Protein AF-W7SZK9-F1 (afdb_monomer_lite)

Foldseek 3Di:
DDDDDDDDDPPPDPPPPPDPPPPDPFADLQFWLQQRDVQLFKKWFALADPAQDTDIHASVQQHHRNHDDDPQWTQDNPGRDTDGDHDQPGHDHDVDNGGTGDIAGHHSVRHHDDDDDDDPPPPDDDDD

pLDDT: mean 83.68, std 18.76, range [35.72, 98.81]

Secondary structure (DSSP, 8-state):
----------------------PPPPP-TTS-HHHHS--TTEEEEEEEEETBEEEEE-HHHHBSTT----SSEEE-TTT--EEE---TT---BTT------EEEEB-TTSPBP-----------PPP-

Sequence (128 aa):
MNKTITAGLCALGLLLAAGPATAAPALNPAAAPGGNFDLSHWQLQLPIGSPGNPTEIAPAKLTGANGFQDAYFYTDKTDGSMTFWSPENGGHFNGSNYARSELRETNTDNSPKYCQLSARTSSTPPSP

Structure (mmCIF, N/CA/C/O backbone):
data_AF-W7SZK9-F1
#
_entry.id   AF-W7SZK9-F1
#
loop_
_atom_site.group_PDB
_atom_site.id
_atom_site.type_symbol
_atom_site.label_atom_id
_atom_site.label_alt_id
_atom_site.label_comp_id
_atom_site.label_asym_id
_atom_site.label_entity_id
_atom_site.label_seq_id
_atom_site.pdbx_PDB_ins_code
_atom_site.Cartn_x
_atom_site.Cartn_y
_atom_site.Cartn_z
_atom_site.occupancy
_atom_site.B_iso_or_equiv
_atom_site.auth_seq_id
_atom_site.auth_comp_id
_atom_site.auth_asym_id
_atom_site.auth_atom_id
_atom_site.pdbx_PDB_model_num
ATOM 1 N N . MET A 1 1 ? -50.840 23.885 59.428 1.00 44.91 1 MET A N 1
ATOM 2 C CA . MET A 1 1 ? -50.864 25.204 58.757 1.00 44.91 1 MET A CA 1
ATOM 3 C C . MET A 1 1 ? -49.464 25.775 58.860 1.00 44.91 1 MET A C 1
ATOM 5 O O . MET A 1 1 ? -49.089 26.274 59.910 1.00 44.91 1 MET A O 1
ATOM 9 N N . ASN A 1 2 ? -48.666 25.612 57.810 1.00 35.72 2 ASN A N 1
ATOM 10 C CA . ASN A 1 2 ? -47.246 25.935 57.812 1.00 35.72 2 ASN A CA 1
ATOM 11 C C . ASN A 1 2 ? -46.959 26.473 56.411 1.00 35.72 2 ASN A C 1
ATOM 13 O O . ASN A 1 2 ? -46.936 25.719 55.443 1.00 35.72 2 ASN A O 1
ATOM 17 N N . LYS A 1 3 ? -46.869 27.800 56.308 1.00 44.00 3 LYS A N 1
ATOM 18 C CA . LYS A 1 3 ? -46.486 28.511 55.089 1.00 44.00 3 LYS A CA 1
ATOM 19 C C . LYS A 1 3 ? -44.962 28.498 54.990 1.00 44.00 3 LYS A C 1
ATOM 21 O O . LYS A 1 3 ? -44.300 28.862 55.958 1.00 44.00 3 LYS A O 1
ATOM 26 N N . THR A 1 4 ? -44.429 28.169 53.820 1.00 39.59 4 THR A N 1
ATOM 27 C CA . THR A 1 4 ? -43.019 28.390 53.481 1.00 39.59 4 THR A CA 1
ATOM 28 C C . THR A 1 4 ? -42.966 29.154 52.160 1.00 39.59 4 THR A C 1
ATOM 30 O O . THR A 1 4 ? -43.685 28.818 51.221 1.00 39.59 4 THR A O 1
ATOM 33 N N . ILE A 1 5 ? -42.176 30.230 52.132 1.00 51.16 5 ILE A N 1
ATOM 34 C CA . ILE A 1 5 ? -42.011 31.183 51.024 1.00 51.16 5 ILE A CA 1
ATOM 35 C C . ILE A 1 5 ? -40.542 31.122 50.553 1.00 51.16 5 ILE A C 1
ATOM 37 O O . ILE A 1 5 ? -39.656 30.969 51.393 1.00 51.16 5 ILE A O 1
ATOM 41 N N . THR A 1 6 ? -40.328 31.368 49.249 1.00 40.41 6 THR A N 1
ATOM 42 C CA . THR A 1 6 ? -39.077 31.833 48.585 1.00 40.41 6 THR A CA 1
ATOM 43 C C . THR A 1 6 ? -38.020 30.730 48.348 1.00 40.41 6 THR A C 1
ATOM 45 O O . THR A 1 6 ? -37.874 29.839 49.166 1.00 40.41 6 THR A O 1
ATOM 48 N N . ALA A 1 7 ? -37.249 30.657 47.254 1.00 44.97 7 ALA A N 1
ATOM 49 C CA . ALA A 1 7 ? -36.808 31.649 46.274 1.00 44.97 7 ALA A CA 1
ATOM 50 C C . ALA A 1 7 ? -36.634 31.021 44.876 1.00 44.97 7 ALA A C 1
ATOM 52 O O . ALA A 1 7 ? -36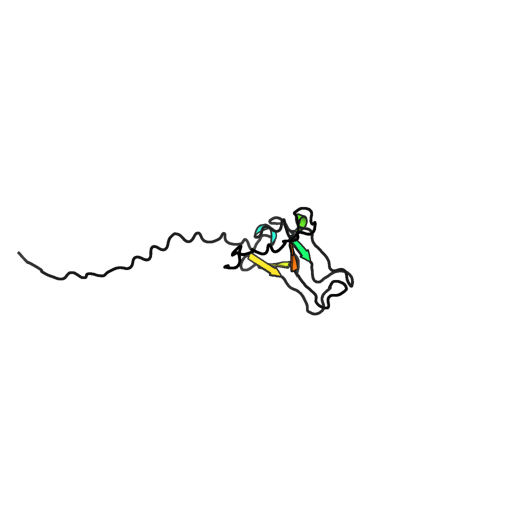.204 29.875 44.749 1.00 44.97 7 ALA A O 1
ATOM 53 N N . GLY A 1 8 ? -36.938 31.791 43.829 1.00 49.44 8 GLY A N 1
ATOM 54 C CA . GLY A 1 8 ? -36.684 31.402 42.445 1.00 49.44 8 GLY A CA 1
ATOM 55 C C . GLY A 1 8 ? -35.194 31.473 42.116 1.00 49.44 8 GLY A C 1
ATOM 56 O O . GLY A 1 8 ? -34.594 32.544 42.181 1.00 49.44 8 GLY A O 1
ATOM 57 N N . LEU A 1 9 ? -34.614 30.335 41.735 1.00 45.88 9 LEU A N 1
ATOM 58 C CA . LEU A 1 9 ? -33.309 30.261 41.090 1.00 45.88 9 LEU A CA 1
ATOM 59 C C . LEU A 1 9 ? -33.544 30.259 39.573 1.00 45.88 9 LEU A C 1
ATOM 61 O O . LEU A 1 9 ? -33.936 29.245 38.999 1.00 45.88 9 LEU A O 1
ATOM 65 N N . CYS A 1 10 ? -33.333 31.400 38.916 1.00 39.25 10 CYS A N 1
ATOM 66 C CA . CYS A 1 10 ? -33.280 31.464 37.456 1.00 39.25 10 CYS A CA 1
ATOM 67 C C . CYS A 1 10 ? -31.887 30.990 37.013 1.00 39.25 10 CYS A C 1
ATOM 69 O O . CYS A 1 10 ? -31.001 31.790 36.723 1.00 39.25 10 CYS A O 1
ATOM 71 N N . ALA A 1 11 ? -31.660 29.677 37.041 1.00 53.66 11 ALA A N 1
ATOM 72 C CA . ALA A 1 11 ? -30.501 29.086 36.390 1.00 53.66 11 ALA A CA 1
ATOM 73 C C . ALA A 1 11 ? -30.813 29.002 34.891 1.00 53.66 11 ALA A C 1
ATOM 75 O O . ALA A 1 11 ? -31.566 28.135 34.449 1.00 53.66 11 ALA A O 1
ATOM 76 N N . LEU A 1 12 ? -30.262 29.937 34.115 1.00 50.62 12 LEU A N 1
ATOM 77 C CA . LEU A 1 12 ? -30.255 29.871 32.658 1.00 50.62 12 LEU A CA 1
ATOM 78 C C . LEU A 1 12 ? -29.325 28.715 32.253 1.00 50.62 12 LEU A C 1
ATOM 80 O O . LEU A 1 12 ? -28.127 28.892 32.045 1.00 50.62 12 LEU A O 1
ATOM 84 N N . GLY A 1 13 ? -29.866 27.498 32.242 1.00 50.59 13 GLY A N 1
ATOM 85 C CA . GLY A 1 13 ? -29.170 26.323 31.744 1.00 50.59 13 GLY A CA 1
ATOM 86 C C . GLY A 1 13 ? -28.949 26.476 30.246 1.00 50.59 13 GLY A C 1
ATOM 87 O O . GLY A 1 13 ? -29.895 26.380 29.466 1.00 50.59 13 GLY A O 1
ATOM 88 N N . LEU A 1 14 ? -27.704 26.714 29.834 1.00 51.88 14 LEU A N 1
ATOM 89 C CA . LEU A 1 14 ? -27.312 26.534 28.444 1.00 51.88 14 LEU A CA 1
ATOM 90 C C . LEU A 1 14 ? -27.305 25.024 28.173 1.00 51.88 14 LEU A C 1
ATOM 92 O O . LEU A 1 14 ? -26.337 24.325 28.467 1.00 51.88 14 LEU A O 1
ATOM 96 N N . LEU A 1 15 ? -28.427 24.512 27.670 1.00 47.06 15 LEU A N 1
ATOM 97 C CA . LEU A 1 15 ? -28.531 23.147 27.179 1.00 47.06 15 LEU A CA 1
ATOM 98 C C . LEU A 1 15 ? -27.728 23.064 25.873 1.00 47.06 15 LEU A C 1
ATOM 100 O O . LEU A 1 15 ? -28.234 23.392 24.800 1.00 47.06 15 LEU A O 1
ATOM 104 N N . LEU A 1 16 ? -26.460 22.653 25.956 1.00 58.22 16 LEU A N 1
ATOM 105 C CA . LEU A 1 16 ? -25.737 22.158 24.788 1.00 58.22 16 LEU A CA 1
ATOM 106 C C . LEU A 1 16 ? -26.440 20.871 24.344 1.00 58.22 16 LEU A C 1
ATOM 108 O O . LEU A 1 16 ? -26.219 19.800 24.906 1.00 58.22 16 LEU A O 1
ATOM 112 N N . ALA A 1 17 ? -27.314 20.978 23.347 1.00 58.25 17 ALA A N 1
ATOM 113 C CA . ALA A 1 17 ? -27.793 19.821 22.614 1.00 58.25 17 ALA A CA 1
ATOM 114 C C . ALA A 1 17 ? -26.610 19.253 21.815 1.00 58.25 17 ALA A C 1
ATOM 116 O O . ALA A 1 17 ? -26.375 19.632 20.669 1.00 58.25 17 ALA A O 1
ATOM 117 N N . ALA A 1 18 ? -25.829 18.371 22.440 1.00 65.69 18 ALA A N 1
ATOM 118 C CA . ALA A 1 18 ? -24.959 17.466 21.713 1.00 65.69 18 ALA A CA 1
ATOM 119 C C . ALA A 1 18 ? -25.876 16.566 20.876 1.00 65.69 18 ALA A C 1
ATOM 121 O O . ALA A 1 18 ? -26.479 15.623 21.389 1.00 65.69 18 ALA A O 1
ATOM 122 N N . GLY A 1 19 ? -26.057 16.910 19.598 1.00 68.50 19 GLY A N 1
ATOM 123 C CA . GLY A 1 19 ? -26.655 15.991 18.636 1.00 68.50 19 GLY A CA 1
ATOM 124 C C . GLY A 1 19 ? -25.881 14.668 18.665 1.00 68.50 19 GLY A C 1
ATOM 125 O O . GLY A 1 19 ? -24.692 14.682 18.997 1.00 68.50 19 GLY A O 1
ATOM 126 N N . PRO A 1 20 ? -26.517 13.523 18.368 1.00 63.75 20 PRO A N 1
ATOM 127 C CA . PRO A 1 20 ? -25.823 12.246 18.388 1.00 63.75 20 PRO A CA 1
ATOM 128 C C . PRO A 1 20 ? -24.642 12.321 17.418 1.00 63.75 20 PRO A C 1
ATOM 130 O O . PRO A 1 20 ? -24.823 12.362 16.203 1.00 63.75 20 PRO A O 1
ATOM 133 N N . ALA A 1 21 ? -23.426 12.368 17.962 1.00 65.00 21 ALA A N 1
ATOM 134 C CA . ALA A 1 21 ? -22.230 12.111 17.191 1.00 65.00 21 ALA A CA 1
ATOM 135 C C . ALA A 1 21 ? -22.312 10.636 16.807 1.00 65.00 21 ALA A C 1
ATOM 137 O O . ALA A 1 21 ? -22.113 9.755 17.644 1.00 65.00 21 ALA A O 1
ATOM 138 N N . THR A 1 22 ? -22.691 10.354 15.563 1.00 61.09 22 THR A N 1
ATOM 139 C CA . THR A 1 22 ? -22.525 9.020 14.996 1.00 61.09 22 THR A CA 1
ATOM 140 C C . THR A 1 22 ? -21.039 8.710 15.070 1.00 61.09 22 THR A C 1
ATOM 142 O O . THR A 1 22 ? -20.251 9.297 14.325 1.00 61.09 22 THR A O 1
ATOM 145 N N . ALA A 1 23 ? -20.650 7.860 16.020 1.00 66.38 23 ALA A N 1
ATOM 146 C CA . ALA A 1 23 ? -19.292 7.358 16.092 1.00 66.38 23 ALA A CA 1
ATOM 147 C C . ALA A 1 23 ? -18.956 6.756 14.724 1.00 66.38 23 ALA A C 1
ATOM 149 O O . ALA A 1 23 ? -19.762 6.006 14.164 1.00 66.38 23 ALA A O 1
ATOM 150 N N . ALA A 1 24 ? -17.804 7.131 14.167 1.00 67.50 24 ALA A N 1
ATOM 151 C CA . ALA A 1 24 ? -17.306 6.482 12.965 1.00 67.50 24 ALA A CA 1
ATOM 152 C C . ALA A 1 24 ? -17.275 4.960 13.203 1.00 67.50 24 ALA A C 1
ATOM 154 O O . ALA A 1 24 ? -17.043 4.537 14.344 1.00 67.50 24 ALA A O 1
ATOM 155 N N . PRO A 1 25 ? -17.524 4.136 12.169 1.00 71.75 25 PRO A N 1
ATOM 156 C CA . PRO A 1 25 ? -17.369 2.696 12.292 1.00 71.75 25 PRO A CA 1
ATOM 157 C C . PRO A 1 25 ? -16.000 2.387 12.898 1.00 71.75 25 PRO A C 1
ATOM 159 O O . PRO A 1 25 ? -14.986 2.913 12.439 1.00 71.75 25 PRO A O 1
ATOM 162 N N . ALA A 1 26 ? -15.980 1.573 13.952 1.00 87.94 26 ALA A N 1
ATOM 163 C CA . ALA A 1 26 ? -14.724 1.104 14.514 1.00 87.94 26 ALA A CA 1
ATOM 164 C C . ALA A 1 26 ? -13.984 0.288 13.444 1.00 87.94 26 ALA A C 1
ATOM 166 O O . ALA A 1 26 ? -14.597 -0.542 12.766 1.00 87.94 26 ALA A O 1
ATOM 167 N N . LEU A 1 27 ? -12.682 0.531 13.288 1.00 96.38 27 LEU A N 1
ATOM 168 C CA . LEU A 1 27 ? -11.845 -0.267 12.396 1.00 96.38 27 LEU A CA 1
ATOM 169 C C . LEU A 1 27 ? -11.788 -1.713 12.910 1.00 96.38 27 LEU A C 1
ATOM 171 O O . LEU A 1 27 ? -11.916 -1.965 14.108 1.00 96.38 27 LEU A O 1
ATOM 175 N N . ASN A 1 28 ? -11.598 -2.669 12.004 1.00 97.31 28 ASN A N 1
ATOM 176 C CA . ASN A 1 28 ? -11.442 -4.083 12.320 1.00 97.31 28 ASN A CA 1
ATOM 177 C C . ASN A 1 28 ? -9.948 -4.465 12.316 1.00 97.31 28 ASN A C 1
ATOM 179 O O . ASN A 1 28 ? -9.379 -4.633 11.232 1.00 97.31 28 ASN A O 1
ATOM 183 N N . PRO A 1 29 ? -9.307 -4.693 13.480 1.00 97.56 29 PRO A N 1
ATOM 184 C CA . PRO A 1 29 ? -7.893 -5.074 13.543 1.00 97.56 29 PRO A CA 1
ATOM 185 C C . PRO A 1 29 ? -7.595 -6.457 12.941 1.00 97.56 29 PRO A C 1
ATOM 187 O O . PRO A 1 29 ? -6.442 -6.792 12.657 1.00 97.56 29 PRO A O 1
ATOM 190 N N . ALA A 1 30 ? -8.618 -7.294 12.743 1.00 97.69 30 ALA A N 1
ATOM 191 C CA . ALA A 1 30 ? -8.467 -8.609 12.129 1.00 97.69 30 ALA A CA 1
ATOM 192 C C . ALA A 1 30 ? -8.496 -8.569 10.592 1.00 97.69 30 ALA A C 1
ATOM 194 O O . ALA A 1 30 ? -8.002 -9.507 9.970 1.00 97.69 30 ALA A O 1
ATOM 195 N N . ALA A 1 31 ? -9.037 -7.510 9.982 1.00 98.19 31 ALA A N 1
ATOM 196 C CA . ALA A 1 31 ? -9.037 -7.344 8.532 1.00 98.19 31 ALA A CA 1
ATOM 197 C C . ALA A 1 31 ? -7.690 -6.805 8.029 1.00 98.19 31 ALA A C 1
ATOM 199 O O . ALA A 1 31 ? -6.965 -6.137 8.766 1.00 98.19 31 ALA A O 1
ATOM 200 N N . ALA A 1 32 ? -7.378 -7.076 6.762 1.00 98.62 32 ALA A N 1
ATOM 201 C CA . ALA A 1 32 ? -6.357 -6.342 6.025 1.00 98.62 32 ALA A CA 1
ATOM 202 C C . ALA A 1 32 ? -6.787 -4.879 5.796 1.00 98.62 32 ALA A C 1
ATOM 204 O O . ALA A 1 32 ? -7.985 -4.576 5.897 1.00 98.62 32 ALA A O 1
ATOM 205 N N . PRO A 1 33 ? -5.867 -3.973 5.407 1.00 98.62 33 PRO A N 1
ATOM 206 C CA . PRO A 1 33 ? -6.193 -2.560 5.222 1.00 98.62 33 PRO A CA 1
ATOM 207 C C . PRO A 1 33 ? -7.390 -2.309 4.297 1.00 98.62 33 PRO A C 1
ATOM 209 O O . PRO A 1 33 ? -8.261 -1.510 4.631 1.00 98.62 33 PRO A O 1
ATOM 212 N N . GLY A 1 34 ? -7.515 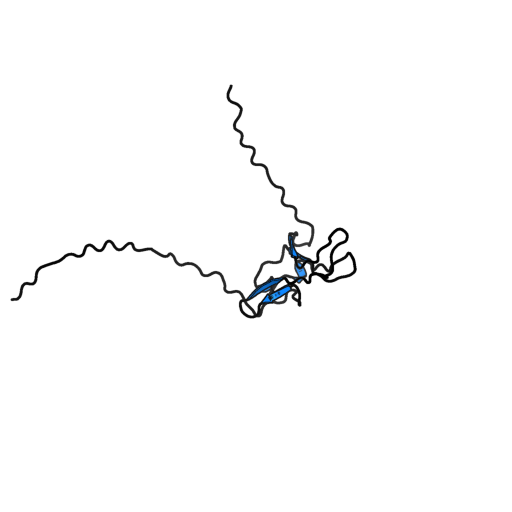-3.057 3.196 1.00 98.38 34 GLY A N 1
ATOM 213 C CA . GLY A 1 34 ? -8.648 -2.927 2.272 1.00 98.38 34 GLY A CA 1
ATOM 214 C C . GLY A 1 34 ? -9.998 -3.428 2.786 1.00 98.38 34 GLY A C 1
ATOM 215 O O . GLY A 1 34 ? -11.000 -3.291 2.088 1.00 98.38 34 GLY A O 1
ATOM 216 N N . GLY A 1 35 ? -10.049 -4.042 3.971 1.00 98.00 35 GLY A N 1
ATOM 217 C CA . GLY A 1 35 ? -11.299 -4.342 4.671 1.00 98.00 35 GLY A CA 1
ATOM 218 C C . GLY A 1 35 ? -11.793 -3.188 5.539 1.00 98.00 35 GLY A C 1
ATOM 219 O O . GLY A 1 35 ? -12.968 -3.163 5.890 1.00 98.00 35 GLY A O 1
ATOM 220 N N . ASN A 1 36 ? -10.901 -2.250 5.867 1.00 97.88 36 ASN A N 1
ATOM 221 C CA . ASN A 1 36 ? -11.180 -1.066 6.678 1.00 97.88 36 ASN A CA 1
ATOM 222 C C . ASN A 1 36 ? -11.288 0.209 5.827 1.00 97.88 36 ASN A C 1
ATOM 224 O O . ASN A 1 36 ? -12.031 1.122 6.179 1.00 97.88 36 ASN A O 1
ATOM 228 N N . PHE A 1 37 ? -10.568 0.264 4.704 1.00 98.06 37 PHE A N 1
ATOM 229 C CA . PHE A 1 37 ? -10.491 1.413 3.804 1.00 98.06 37 PHE A CA 1
ATOM 230 C C . PHE A 1 37 ? -10.826 0.996 2.370 1.00 98.06 37 PHE A C 1
ATOM 232 O O . PHE A 1 37 ? -10.438 -0.085 1.926 1.00 98.06 37 PHE A O 1
ATOM 239 N N . ASP A 1 38 ? -11.514 1.861 1.621 1.00 97.69 38 ASP A N 1
ATOM 240 C CA . ASP A 1 38 ? -11.718 1.640 0.188 1.00 97.69 38 ASP A CA 1
ATOM 241 C C . ASP A 1 38 ? -10.417 1.917 -0.576 1.00 97.69 38 ASP A C 1
ATOM 243 O O . ASP A 1 38 ? -10.026 3.065 -0.806 1.00 97.69 38 ASP A O 1
ATOM 247 N N . LEU A 1 39 ? -9.739 0.833 -0.953 1.00 98.50 39 LEU A N 1
ATOM 248 C CA . LEU A 1 39 ? -8.480 0.865 -1.693 1.00 98.50 39 LEU A CA 1
ATOM 249 C C . LEU A 1 39 ? -8.653 0.587 -3.196 1.00 98.50 39 LEU A C 1
ATOM 251 O O . LEU A 1 39 ? -7.665 0.404 -3.904 1.00 98.50 39 LEU A O 1
ATOM 255 N N . SER A 1 40 ? -9.889 0.584 -3.708 1.00 98.19 40 SER A N 1
ATOM 256 C CA . SER A 1 40 ? -10.187 0.245 -5.110 1.00 98.19 40 SER A CA 1
ATOM 257 C C . SER A 1 40 ? -9.627 1.238 -6.138 1.00 98.19 40 SER A C 1
ATOM 259 O O . SER A 1 40 ? -9.516 0.906 -7.316 1.00 98.19 40 SER A O 1
ATOM 261 N N . HIS A 1 41 ? -9.219 2.427 -5.692 1.00 98.06 41 HIS A N 1
ATOM 262 C CA . HIS A 1 41 ? -8.634 3.498 -6.502 1.00 98.06 41 HIS A CA 1
ATOM 263 C C . HIS A 1 41 ? -7.164 3.770 -6.174 1.00 98.06 41 HIS A C 1
ATOM 265 O O . HIS A 1 41 ? -6.644 4.849 -6.458 1.00 98.06 41 HIS A O 1
ATOM 271 N N . TRP A 1 42 ? -6.471 2.817 -5.557 1.00 98.62 42 TRP A N 1
ATOM 272 C CA . TRP A 1 42 ? -5.109 3.028 -5.090 1.00 98.62 42 TRP A CA 1
ATOM 273 C C . TRP A 1 42 ? -4.189 1.908 -5.550 1.00 98.62 42 TRP A C 1
ATOM 275 O O . TRP A 1 42 ? -4.520 0.733 -5.457 1.00 98.62 42 TRP A O 1
ATOM 285 N N . GLN A 1 43 ? -3.013 2.280 -6.033 1.00 98.50 43 GLN A N 1
ATOM 286 C CA . GLN A 1 43 ? -1.883 1.377 -6.195 1.00 98.50 43 GLN A CA 1
ATOM 287 C C . GLN A 1 43 ? -0.944 1.587 -5.010 1.00 98.50 43 GLN A C 1
ATOM 289 O O . GLN A 1 43 ? -0.695 2.727 -4.631 1.00 98.50 43 GLN A O 1
ATOM 294 N N . LEU A 1 44 ? -0.405 0.513 -4.446 1.00 98.69 44 LEU A N 1
ATOM 295 C CA . LEU A 1 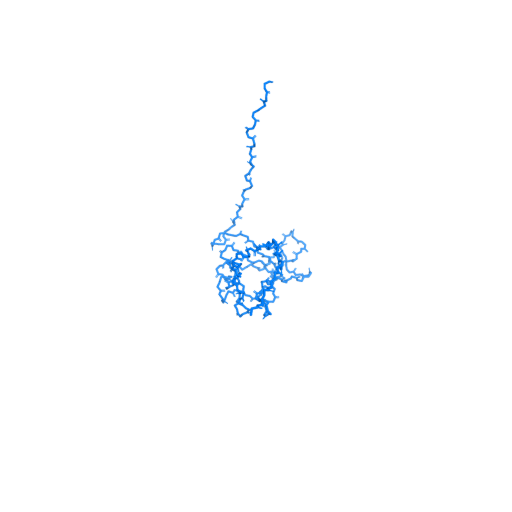44 ? 0.593 0.586 -3.382 1.00 98.69 44 LEU A CA 1
ATOM 296 C C . LEU A 1 44 ? 1.985 0.345 -3.962 1.00 98.69 44 LEU A C 1
ATOM 298 O O . LEU A 1 44 ? 2.216 -0.699 -4.563 1.00 98.69 44 LEU A O 1
ATOM 302 N N . GLN A 1 45 ? 2.916 1.265 -3.733 1.00 98.06 45 GLN A N 1
ATOM 303 C CA . GLN A 1 45 ? 4.342 1.024 -3.932 1.00 98.06 45 GLN A CA 1
ATOM 304 C C . GLN A 1 45 ? 4.968 0.589 -2.603 1.00 98.06 45 GLN A C 1
ATOM 306 O O . GLN A 1 45 ? 4.733 1.228 -1.578 1.00 98.06 45 GLN A O 1
ATOM 311 N N . LEU A 1 46 ? 5.789 -0.462 -2.625 1.00 98.12 46 LEU A N 1
ATOM 312 C CA . LEU A 1 46 ? 6.529 -0.963 -1.465 1.00 98.12 46 LEU A CA 1
ATOM 313 C C . LEU A 1 46 ? 8.015 -0.562 -1.518 1.00 98.12 46 LEU A C 1
ATOM 315 O O . LEU A 1 46 ? 8.568 -0.379 -2.605 1.00 98.12 46 LEU A O 1
ATOM 319 N N . PRO A 1 47 ? 8.718 -0.518 -0.371 1.00 96.69 47 PRO A N 1
ATOM 320 C CA . PRO A 1 47 ? 10.137 -0.165 -0.299 1.00 96.69 47 PRO A CA 1
ATOM 321 C C . PRO A 1 47 ? 11.050 -1.378 -0.559 1.00 96.69 47 PRO A C 1
ATOM 323 O O . PRO A 1 47 ? 12.139 -1.498 0.002 1.00 96.69 47 PRO A O 1
ATOM 326 N N . ILE A 1 48 ? 10.589 -2.312 -1.386 1.00 95.44 48 ILE A N 1
ATOM 327 C CA . ILE A 1 48 ? 11.281 -3.535 -1.803 1.00 95.44 48 ILE A CA 1
ATOM 328 C C . ILE A 1 48 ? 11.131 -3.683 -3.314 1.00 95.44 48 ILE A C 1
ATOM 330 O O . ILE A 1 48 ? 10.301 -3.009 -3.909 1.00 95.44 48 ILE A O 1
ATOM 334 N N . GLY A 1 49 ? 11.900 -4.568 -3.937 1.00 91.88 49 GLY A N 1
ATOM 335 C CA . GLY A 1 49 ? 11.871 -4.789 -5.383 1.00 91.88 49 GLY A CA 1
ATOM 336 C C . GLY A 1 49 ? 13.279 -4.927 -5.943 1.00 91.88 49 GLY A C 1
ATOM 337 O O . GLY A 1 49 ? 14.245 -5.065 -5.188 1.00 91.88 49 GLY A O 1
ATOM 338 N N . SER A 1 50 ? 13.405 -4.903 -7.266 1.00 89.19 50 SER A N 1
ATOM 339 C CA . SER A 1 50 ? 14.718 -4.871 -7.910 1.00 89.19 50 SER A CA 1
ATOM 340 C C . SER A 1 50 ? 15.257 -3.432 -7.963 1.00 89.19 50 SER A C 1
ATOM 342 O O . SER A 1 50 ? 14.486 -2.475 -7.849 1.00 89.19 50 SER A O 1
ATOM 344 N N . PRO A 1 51 ? 16.582 -3.235 -8.110 1.00 84.38 51 PRO A N 1
ATOM 345 C CA . PRO A 1 51 ? 17.164 -1.898 -8.189 1.00 84.38 51 PRO A CA 1
ATOM 346 C C . PRO A 1 51 ? 16.471 -1.030 -9.247 1.00 84.38 51 PRO A C 1
ATOM 348 O O . PRO A 1 51 ? 16.324 -1.438 -10.402 1.00 84.38 51 PRO A O 1
ATOM 351 N N . GLY A 1 52 ? 16.010 0.152 -8.835 1.00 87.38 52 GLY A N 1
ATOM 352 C CA . GLY A 1 52 ? 15.308 1.096 -9.701 1.00 87.38 52 GLY A CA 1
ATOM 353 C C . GLY A 1 52 ? 13.844 0.766 -10.006 1.00 87.38 52 GLY A C 1
ATOM 354 O O . GLY A 1 52 ? 13.198 1.558 -10.691 1.00 87.38 52 GLY A O 1
ATOM 355 N N . ASN A 1 53 ? 13.331 -0.374 -9.530 1.00 90.75 53 ASN A N 1
ATOM 356 C CA . ASN A 1 53 ? 12.000 -0.897 -9.838 1.00 90.75 53 ASN A CA 1
ATOM 357 C C . ASN A 1 53 ? 11.365 -1.488 -8.562 1.00 90.75 53 ASN A C 1
ATOM 359 O O . ASN A 1 53 ? 11.396 -2.707 -8.347 1.00 90.75 53 ASN A O 1
ATOM 363 N N . PRO A 1 54 ? 10.839 -0.632 -7.672 1.00 93.56 54 PRO A N 1
ATOM 364 C CA . PRO A 1 54 ? 10.143 -1.087 -6.481 1.00 93.56 54 PRO A CA 1
ATOM 365 C C . PRO A 1 54 ? 8.879 -1.877 -6.851 1.00 93.56 54 PRO A C 1
ATOM 367 O O . PRO A 1 54 ? 8.285 -1.687 -7.910 1.00 93.56 54 PRO A O 1
ATOM 370 N N . THR A 1 55 ? 8.474 -2.783 -5.968 1.00 97.25 55 THR A N 1
ATOM 371 C CA . THR A 1 55 ? 7.274 -3.603 -6.122 1.00 97.25 55 THR A CA 1
ATOM 372 C C . THR A 1 55 ? 6.029 -2.729 -6.027 1.00 97.25 55 THR A C 1
ATOM 374 O O . THR A 1 55 ? 5.863 -1.981 -5.063 1.00 97.25 55 THR A O 1
ATOM 377 N N . GLU A 1 56 ? 5.120 -2.890 -6.986 1.00 97.69 56 GLU A N 1
ATOM 378 C CA . GLU A 1 56 ? 3.812 -2.238 -6.999 1.00 97.69 56 GLU A CA 1
ATOM 379 C C . GLU A 1 56 ? 2.685 -3.272 -6.883 1.00 97.69 56 GLU A C 1
ATOM 381 O O . GLU A 1 56 ? 2.704 -4.322 -7.530 1.00 97.69 56 GLU A O 1
ATOM 386 N N . ILE A 1 57 ? 1.676 -2.964 -6.070 1.00 98.62 57 ILE A N 1
ATOM 387 C CA . ILE A 1 57 ? 0.491 -3.787 -5.838 1.00 98.62 57 ILE A CA 1
ATOM 388 C C . ILE A 1 57 ? -0.729 -3.056 -6.401 1.00 98.62 57 ILE A C 1
ATOM 390 O O . ILE A 1 57 ? -1.042 -1.937 -5.995 1.00 98.62 57 ILE A O 1
ATOM 394 N N . ALA A 1 58 ? -1.422 -3.698 -7.342 1.00 98.38 58 ALA A N 1
ATOM 395 C CA . ALA A 1 58 ? -2.595 -3.136 -8.010 1.00 98.38 58 ALA A CA 1
ATOM 396 C C . ALA A 1 58 ? -3.836 -3.070 -7.084 1.00 98.38 58 ALA A C 1
ATOM 398 O O . ALA A 1 58 ? -3.981 -3.937 -6.212 1.00 98.38 58 ALA A O 1
ATOM 399 N N . PRO A 1 59 ? -4.794 -2.148 -7.330 1.00 98.50 59 PRO A N 1
ATOM 400 C CA . PRO A 1 59 ? -5.998 -1.966 -6.508 1.00 98.50 59 PRO A CA 1
ATOM 401 C C . PRO A 1 59 ? -6.794 -3.251 -6.244 1.00 98.50 59 PRO A C 1
ATOM 403 O O . PRO A 1 59 ? -7.237 -3.519 -5.123 1.00 98.50 59 PRO A O 1
ATOM 406 N N . ALA A 1 60 ? -6.912 -4.110 -7.262 1.00 98.19 60 ALA A N 1
ATOM 407 C CA . ALA A 1 60 ? -7.622 -5.386 -7.168 1.00 98.19 60 ALA A CA 1
ATOM 408 C C . ALA A 1 60 ? -7.027 -6.342 -6.117 1.00 98.19 60 ALA A C 1
ATOM 410 O O . ALA A 1 60 ? -7.725 -7.214 -5.609 1.00 98.19 60 ALA A O 1
ATOM 411 N N . LYS A 1 61 ? -5.738 -6.193 -5.787 1.00 98.69 61 LYS A N 1
ATOM 412 C CA . LYS A 1 61 ? -5.059 -6.990 -4.758 1.00 98.69 61 LYS A CA 1
ATOM 413 C C . LYS A 1 61 ? -5.138 -6.344 -3.377 1.00 98.69 61 LYS A C 1
ATOM 415 O O . LYS A 1 61 ? -4.939 -7.051 -2.398 1.00 98.69 61 LYS A O 1
ATOM 420 N N . LEU A 1 62 ? -5.426 -5.047 -3.286 1.00 98.69 62 LEU A N 1
ATOM 421 C CA . LEU A 1 62 ? -5.552 -4.325 -2.018 1.00 98.69 62 LEU A CA 1
ATOM 422 C C . LEU A 1 62 ? -6.950 -4.448 -1.407 1.00 98.69 62 LEU A C 1
ATOM 424 O O . LEU A 1 62 ? -7.080 -4.350 -0.196 1.00 98.69 62 LEU A O 1
ATOM 428 N N . THR A 1 63 ? -7.982 -4.656 -2.225 1.00 98.25 63 THR A N 1
ATOM 429 C CA . THR A 1 63 ? -9.391 -4.546 -1.814 1.00 98.25 63 THR A CA 1
ATOM 430 C C . THR A 1 63 ? -9.871 -5.719 -0.946 1.00 98.25 63 THR A C 1
ATOM 432 O O . THR A 1 63 ? -9.575 -6.882 -1.223 1.00 98.25 63 THR A O 1
ATOM 435 N N . GLY A 1 64 ? -10.707 -5.416 0.053 1.00 98.00 64 GLY A N 1
ATOM 436 C CA . GLY A 1 64 ? -11.424 -6.393 0.873 1.00 98.00 64 GLY A CA 1
ATOM 437 C C . GLY A 1 64 ? -10.673 -6.830 2.133 1.00 98.00 64 GLY A C 1
ATOM 438 O O . GLY A 1 64 ? -9.486 -6.570 2.310 1.00 98.00 64 GLY A O 1
ATOM 439 N N . ALA A 1 65 ? -11.375 -7.544 3.020 1.00 98.00 65 ALA A N 1
ATOM 440 C CA . ALA A 1 65 ? -10.841 -7.968 4.322 1.00 98.00 65 ALA A CA 1
ATOM 441 C C . ALA A 1 65 ? -9.630 -8.914 4.240 1.00 98.00 65 ALA A C 1
ATOM 443 O O . ALA A 1 65 ? -8.883 -9.019 5.206 1.00 98.00 65 ALA A O 1
ATOM 444 N N . ASN A 1 66 ? -9.428 -9.556 3.086 1.00 98.25 66 ASN A N 1
ATOM 445 C CA . ASN A 1 66 ? -8.283 -10.419 2.782 1.00 98.25 66 ASN A CA 1
ATOM 446 C C . ASN A 1 66 ? -7.343 -9.786 1.737 1.00 98.25 66 ASN A C 1
ATOM 448 O O . ASN A 1 66 ? -6.627 -10.505 1.038 1.00 98.25 66 ASN A O 1
ATOM 452 N N . GLY A 1 67 ? -7.406 -8.461 1.570 1.00 98.62 67 GLY A N 1
ATOM 453 C CA . GLY A 1 67 ? -6.512 -7.710 0.699 1.00 98.62 67 GLY A CA 1
ATOM 454 C C . GLY A 1 67 ? -5.044 -7.844 1.111 1.00 98.62 67 GLY A C 1
ATOM 455 O O . GLY A 1 67 ? -4.705 -8.391 2.161 1.00 98.62 67 GLY A O 1
ATOM 456 N N . PHE A 1 68 ? -4.154 -7.354 0.258 1.00 98.75 68 PHE A N 1
ATOM 457 C CA . PHE A 1 68 ? -2.718 -7.423 0.485 1.00 98.75 68 PHE A CA 1
ATOM 458 C C . PHE A 1 68 ? -2.309 -6.694 1.773 1.00 98.75 68 PHE A C 1
ATOM 460 O O . PHE A 1 68 ? 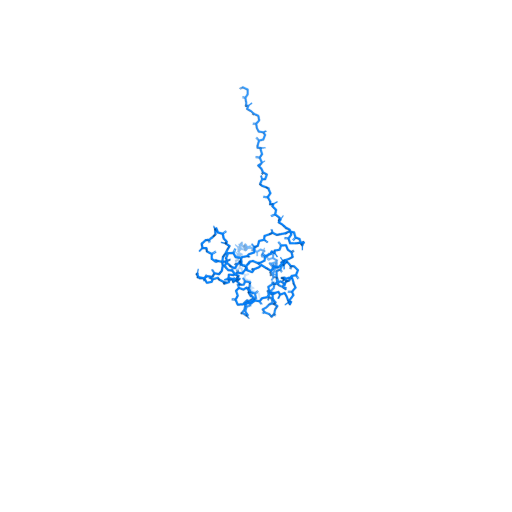-2.776 -5.593 2.067 1.00 98.75 68 PHE A O 1
ATOM 467 N N . GLN A 1 69 ? -1.394 -7.322 2.503 1.00 98.75 69 GLN A N 1
ATOM 468 C CA . GLN A 1 69 ? -0.689 -6.768 3.648 1.00 98.75 69 GLN A CA 1
ATOM 469 C C . GLN A 1 69 ? 0.641 -7.510 3.825 1.00 98.75 69 GLN A C 1
ATOM 471 O O . GLN A 1 69 ? 0.734 -8.702 3.522 1.00 98.75 69 GLN A O 1
ATOM 476 N N . ASP A 1 70 ? 1.652 -6.826 4.343 1.00 98.44 70 ASP A N 1
ATOM 477 C CA . ASP A 1 70 ? 2.976 -7.368 4.641 1.00 98.44 70 ASP A CA 1
ATOM 478 C C . ASP A 1 70 ? 3.678 -6.556 5.751 1.00 98.44 70 ASP A C 1
ATOM 480 O O . ASP A 1 70 ? 3.034 -5.838 6.508 1.00 98.44 70 ASP A O 1
ATOM 484 N N . ALA A 1 71 ? 5.001 -6.676 5.885 1.00 98.00 71 ALA A N 1
ATOM 485 C CA . ALA A 1 71 ? 5.769 -5.943 6.896 1.00 98.00 71 ALA A CA 1
ATOM 486 C C . ALA A 1 71 ? 5.858 -4.418 6.653 1.00 98.00 71 ALA A C 1
ATOM 488 O O . ALA A 1 71 ? 6.229 -3.678 7.563 1.00 98.00 71 ALA A O 1
ATOM 489 N N . TYR A 1 72 ? 5.547 -3.946 5.446 1.00 98.44 72 TYR A N 1
ATOM 490 C CA . TYR A 1 72 ? 5.679 -2.550 5.018 1.00 98.44 72 TYR A CA 1
ATOM 491 C C . TYR A 1 72 ? 4.323 -1.856 4.853 1.00 98.44 72 TYR A C 1
ATOM 493 O O . TYR A 1 72 ? 4.264 -0.624 4.814 1.00 98.44 72 TYR A O 1
ATOM 501 N N . PHE A 1 73 ? 3.243 -2.631 4.759 1.00 98.81 73 PHE A N 1
ATOM 502 C CA . PHE A 1 73 ? 1.869 -2.158 4.675 1.00 98.81 73 PHE A CA 1
ATOM 503 C C . PHE A 1 73 ? 0.927 -3.128 5.392 1.00 98.81 73 PHE A C 1
ATOM 505 O O . PHE A 1 73 ? 0.694 -4.238 4.917 1.00 98.81 73 PHE A O 1
ATOM 512 N N . TYR A 1 74 ? 0.372 -2.735 6.537 1.00 98.81 74 TYR A N 1
ATOM 513 C CA . TYR A 1 74 ? -0.456 -3.632 7.347 1.00 98.81 74 TYR A CA 1
ATOM 514 C C . TYR A 1 74 ? -1.503 -2.897 8.172 1.00 98.81 74 TYR A C 1
ATOM 516 O O . TYR A 1 74 ? -1.488 -1.678 8.305 1.00 98.81 74 TYR A O 1
ATOM 524 N N . THR A 1 75 ? -2.428 -3.671 8.730 1.00 98.75 75 THR A N 1
ATOM 525 C CA . THR A 1 75 ? -3.360 -3.199 9.749 1.00 98.75 75 THR A CA 1
ATOM 526 C C . THR A 1 75 ? -2.749 -3.382 11.132 1.00 98.75 75 THR A C 1
ATOM 528 O O . THR A 1 75 ? -2.415 -4.515 11.501 1.00 98.75 75 THR A O 1
ATOM 531 N N . ASP A 1 76 ? -2.626 -2.294 11.894 1.00 97.94 76 ASP A N 1
ATOM 532 C CA . ASP A 1 76 ? -2.215 -2.347 13.294 1.00 97.94 76 ASP A CA 1
ATOM 533 C C . ASP A 1 76 ? -3.229 -3.178 14.092 1.00 97.94 76 ASP A C 1
ATOM 535 O O . ASP A 1 76 ? -4.446 -2.984 14.016 1.00 97.94 76 ASP A O 1
ATOM 539 N N . LYS A 1 77 ? -2.727 -4.163 14.840 1.00 97.25 77 LYS A N 1
ATOM 540 C CA . LYS A 1 77 ? -3.568 -5.124 15.563 1.00 97.25 77 LYS A CA 1
ATOM 541 C C . LYS A 1 77 ? -4.177 -4.556 16.843 1.00 97.25 77 LYS A C 1
ATOM 543 O O . LYS A 1 77 ? -5.047 -5.206 17.418 1.00 97.25 77 LYS A O 1
ATOM 548 N N . THR A 1 78 ? -3.741 -3.379 17.281 1.00 96.62 78 THR A N 1
ATOM 549 C CA . THR A 1 78 ? -4.263 -2.707 18.472 1.00 96.62 78 THR A CA 1
ATOM 550 C C . THR A 1 78 ? -5.545 -1.934 18.179 1.00 96.62 78 THR A C 1
ATOM 552 O O . THR A 1 78 ? -6.487 -2.025 18.965 1.00 96.62 78 THR A O 1
ATOM 555 N N . ASP A 1 79 ? -5.615 -1.230 17.045 1.00 95.94 79 ASP A N 1
ATOM 556 C CA . ASP A 1 79 ? -6.707 -0.293 16.755 1.00 95.94 79 ASP A CA 1
ATOM 557 C C . ASP A 1 79 ? -7.287 -0.383 15.333 1.00 95.94 79 ASP A C 1
ATOM 559 O O . ASP A 1 79 ? -8.288 0.267 15.041 1.00 95.94 79 ASP A O 1
ATOM 563 N N . GLY A 1 80 ? -6.711 -1.207 14.454 1.00 97.50 80 GLY A N 1
ATOM 564 C CA . GLY A 1 80 ? -7.169 -1.376 13.078 1.00 97.50 80 GLY A CA 1
ATOM 565 C C . GLY A 1 80 ? -6.686 -0.299 12.103 1.00 97.50 80 GLY A C 1
ATOM 566 O O . GLY A 1 80 ? -7.107 -0.310 10.942 1.00 97.50 80 GLY A O 1
ATOM 567 N N . SER A 1 81 ? -5.814 0.614 12.539 1.00 97.62 81 SER A N 1
ATOM 568 C CA . SER A 1 81 ? -5.233 1.649 11.684 1.00 97.62 81 SER A CA 1
ATOM 569 C C . SER A 1 81 ? -4.407 1.055 10.539 1.00 9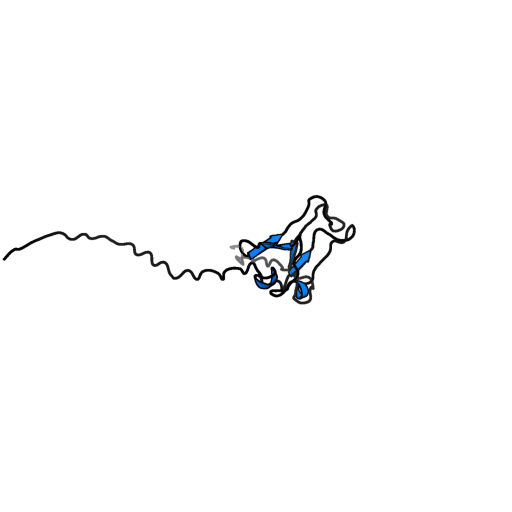7.62 81 SER A C 1
ATOM 571 O O . SER A 1 81 ? -3.889 -0.059 10.613 1.00 97.62 81 SER A O 1
ATOM 573 N N . MET A 1 82 ? -4.325 1.791 9.430 1.00 98.44 82 MET A N 1
ATOM 574 C CA . MET A 1 82 ? -3.514 1.417 8.272 1.00 98.44 82 MET A CA 1
ATOM 575 C C . MET A 1 82 ? -2.101 1.973 8.442 1.00 98.44 82 MET A C 1
ATOM 577 O O . MET A 1 82 ? -1.897 3.187 8.440 1.00 98.44 82 MET A O 1
ATOM 581 N N . THR A 1 83 ? -1.130 1.079 8.579 1.00 98.56 83 THR A N 1
ATOM 582 C CA . THR A 1 83 ? 0.268 1.403 8.849 1.00 98.56 83 THR A CA 1
ATOM 583 C C . THR A 1 83 ? 1.112 1.249 7.593 1.00 98.56 83 THR A C 1
ATOM 585 O O . THR A 1 83 ? 1.039 0.237 6.897 1.00 98.56 83 THR A O 1
ATOM 588 N N . PHE A 1 84 ? 1.970 2.240 7.355 1.00 98.75 84 PHE A N 1
ATOM 589 C CA . PHE A 1 84 ? 3.007 2.220 6.330 1.00 98.75 84 PHE A CA 1
ATOM 590 C C . PHE A 1 84 ? 4.369 2.257 7.013 1.00 98.75 84 PHE A C 1
ATOM 592 O O . PHE A 1 84 ? 4.609 3.094 7.884 1.00 98.75 84 PHE A O 1
ATOM 599 N N . TRP A 1 85 ? 5.275 1.377 6.603 1.00 97.81 85 TRP A N 1
ATOM 600 C CA . TRP A 1 85 ? 6.650 1.375 7.079 1.00 97.81 85 TRP A CA 1
ATOM 601 C C . TRP A 1 85 ? 7.623 1.344 5.905 1.00 97.81 85 TRP A C 1
ATOM 603 O O . TRP A 1 85 ? 7.456 0.570 4.965 1.00 97.81 85 TRP A O 1
ATOM 613 N N . SER A 1 86 ? 8.647 2.196 5.961 1.00 96.25 86 SER A N 1
ATOM 614 C CA . SER A 1 86 ? 9.689 2.281 4.941 1.00 96.25 86 SER A CA 1
ATOM 615 C C . SER A 1 86 ? 11.062 2.419 5.599 1.00 96.25 86 SER A C 1
ATOM 617 O O . SER A 1 86 ? 11.270 3.380 6.344 1.00 96.25 86 SER A O 1
ATOM 619 N N . PRO A 1 87 ? 12.005 1.493 5.355 1.00 92.44 87 PRO A N 1
ATOM 620 C CA . PRO A 1 87 ? 13.374 1.629 5.833 1.00 92.44 87 PRO A CA 1
ATOM 621 C C . PRO A 1 87 ? 14.117 2.729 5.069 1.00 92.44 87 PRO A C 1
ATOM 623 O O . PRO A 1 87 ? 13.834 2.991 3.901 1.00 92.44 87 PRO A O 1
ATOM 626 N N . GLU A 1 88 ? 15.132 3.314 5.706 1.00 87.06 88 GLU A N 1
ATOM 627 C CA . GLU A 1 88 ? 15.985 4.339 5.088 1.00 87.06 88 GLU A CA 1
ATOM 628 C C . GLU A 1 88 ? 16.674 3.823 3.813 1.00 87.06 88 GLU A C 1
ATOM 630 O O . GLU A 1 88 ? 16.670 4.499 2.789 1.00 87.06 88 GLU A O 1
ATOM 635 N N . ASN A 1 89 ? 17.188 2.588 3.845 1.00 82.19 89 ASN A N 1
ATOM 636 C CA . ASN A 1 89 ? 17.903 1.969 2.725 1.00 82.19 89 ASN A CA 1
ATOM 637 C C . ASN A 1 89 ? 17.035 0.976 1.921 1.00 82.19 89 ASN A C 1
ATOM 639 O O . ASN A 1 89 ? 17.477 -0.124 1.589 1.00 82.19 89 ASN A O 1
ATOM 643 N N . GLY A 1 90 ? 15.767 1.319 1.681 1.00 82.12 90 GLY A N 1
ATOM 644 C CA . GLY A 1 90 ? 14.835 0.488 0.910 1.00 82.12 90 GLY A CA 1
ATOM 645 C C . GLY A 1 90 ? 14.937 0.653 -0.615 1.00 82.12 90 GLY A C 1
ATOM 646 O O . GLY A 1 90 ? 15.589 1.560 -1.142 1.00 82.12 90 GLY A O 1
ATOM 647 N N . GLY A 1 91 ? 14.235 -0.224 -1.334 1.00 81.12 91 GLY A N 1
ATOM 648 C CA . GLY A 1 91 ? 14.055 -0.140 -2.781 1.00 81.12 91 GLY A CA 1
ATOM 649 C C . GLY A 1 91 ? 13.322 1.140 -3.194 1.00 81.12 91 GLY A C 1
ATOM 650 O O . GLY A 1 91 ? 12.368 1.571 -2.546 1.00 81.12 91 GLY A O 1
ATOM 651 N N . HIS A 1 92 ? 13.777 1.752 -4.284 1.00 81.56 92 HIS A N 1
ATOM 652 C CA . HIS A 1 92 ? 13.236 2.995 -4.826 1.00 81.56 92 HIS A CA 1
ATOM 653 C C . HIS A 1 92 ? 13.325 3.003 -6.355 1.00 81.56 92 HIS A C 1
ATOM 655 O O . HIS A 1 92 ? 14.095 2.248 -6.955 1.00 81.56 92 HIS A O 1
ATOM 661 N N . PHE A 1 93 ? 12.516 3.854 -6.987 1.00 80.81 93 PHE A N 1
ATOM 662 C CA . PHE A 1 93 ? 12.543 4.055 -8.435 1.00 80.81 93 PHE A CA 1
ATOM 663 C C . PHE A 1 93 ? 13.831 4.739 -8.894 1.00 80.81 93 PHE A C 1
ATOM 665 O O . PHE A 1 93 ? 14.375 5.591 -8.190 1.00 80.81 93 PHE A O 1
ATOM 672 N N . ASN A 1 94 ? 14.264 4.439 -10.122 1.00 77.88 94 ASN A N 1
ATOM 673 C CA . ASN A 1 94 ? 15.319 5.206 -10.783 1.00 77.88 94 ASN A CA 1
ATOM 674 C C . ASN A 1 94 ? 14.943 6.697 -10.832 1.00 77.88 94 ASN A C 1
ATOM 676 O O . ASN A 1 94 ? 13.871 7.059 -11.313 1.00 77.88 94 ASN A O 1
ATOM 680 N N . GLY A 1 95 ? 15.832 7.558 -10.333 1.00 73.81 95 GLY A N 1
ATOM 681 C CA . GLY A 1 95 ? 15.587 9.002 -10.224 1.00 73.81 95 GLY A CA 1
ATOM 682 C C . GLY A 1 95 ? 14.988 9.456 -8.888 1.00 73.81 95 GLY A C 1
ATOM 683 O O . GLY A 1 95 ? 14.747 10.647 -8.708 1.00 73.81 95 GLY A O 1
ATOM 684 N N . SER A 1 96 ? 14.782 8.544 -7.935 1.00 77.94 96 SER A N 1
ATOM 685 C CA . SER A 1 96 ? 14.496 8.868 -6.536 1.00 77.94 96 SER A CA 1
ATOM 686 C C . SER A 1 96 ? 15.654 8.412 -5.652 1.00 77.94 96 SER A C 1
ATOM 688 O O . SER A 1 96 ? 16.287 7.413 -5.957 1.00 77.94 96 SER A O 1
ATOM 690 N N . ASN A 1 97 ? 15.919 9.122 -4.555 1.00 85.25 97 ASN A N 1
ATOM 691 C CA . ASN A 1 97 ? 16.930 8.720 -3.567 1.00 85.25 97 ASN A CA 1
ATOM 692 C C . ASN A 1 97 ? 16.312 8.039 -2.336 1.00 85.25 97 ASN A C 1
ATOM 694 O O . ASN A 1 97 ? 17.036 7.685 -1.411 1.00 85.25 97 ASN A O 1
ATOM 698 N N . TYR A 1 98 ? 14.981 7.918 -2.286 1.00 90.19 98 TYR A N 1
ATOM 699 C CA . TYR A 1 98 ? 14.263 7.579 -1.062 1.00 90.19 98 TYR A CA 1
ATOM 700 C C . TYR A 1 98 ? 13.264 6.451 -1.294 1.00 90.19 98 TYR A C 1
ATOM 702 O O . TYR A 1 98 ? 12.426 6.504 -2.202 1.00 90.19 98 TYR A O 1
ATOM 710 N N . ALA A 1 99 ? 13.353 5.439 -0.435 1.00 92.94 99 ALA A N 1
ATOM 711 C CA . ALA A 1 99 ? 12.380 4.366 -0.353 1.00 92.94 99 ALA A CA 1
ATOM 712 C C . ALA A 1 99 ? 11.042 4.879 0.185 1.00 92.94 99 ALA A C 1
ATOM 714 O O . ALA A 1 99 ? 10.988 5.865 0.924 1.00 92.94 99 ALA A O 1
ATOM 715 N N . ARG A 1 100 ? 9.960 4.187 -0.168 1.00 95.69 100 ARG A N 1
ATOM 716 C CA . ARG A 1 100 ? 8.612 4.530 0.287 1.00 95.69 100 ARG A CA 1
ATOM 717 C C . ARG A 1 100 ? 7.722 3.301 0.389 1.00 95.69 100 ARG A C 1
ATOM 719 O O . ARG A 1 100 ? 7.851 2.377 -0.407 1.00 95.69 100 ARG A O 1
ATOM 726 N N . SER A 1 101 ? 6.793 3.362 1.332 1.00 98.00 101 SER A N 1
ATOM 727 C CA . SER A 1 101 ? 5.550 2.598 1.326 1.00 98.00 101 SER A CA 1
ATOM 728 C C . SER A 1 101 ? 4.438 3.631 1.152 1.00 98.00 101 SER A C 1
ATOM 730 O O . SER A 1 101 ? 4.219 4.440 2.052 1.00 98.00 101 SER A O 1
ATOM 732 N N . GLU A 1 102 ? 3.851 3.723 -0.042 1.00 97.81 102 GLU A N 1
ATOM 733 C CA . GLU A 1 102 ? 3.014 4.866 -0.445 1.00 97.81 102 GLU A CA 1
ATOM 734 C C . GLU A 1 102 ? 1.877 4.436 -1.380 1.00 97.81 102 GLU A C 1
ATOM 736 O O . GLU A 1 102 ? 2.053 3.554 -2.221 1.00 97.81 102 GLU A O 1
ATOM 741 N N . LEU A 1 103 ? 0.714 5.083 -1.250 1.00 98.50 103 LEU A N 1
ATOM 742 C CA . LEU A 1 103 ? -0.414 4.910 -2.164 1.00 98.50 103 LEU A CA 1
ATOM 743 C C . LEU A 1 103 ? -0.390 5.956 -3.289 1.00 98.50 103 LEU A C 1
ATOM 745 O O . LEU A 1 103 ? -0.251 7.152 -3.040 1.00 98.50 103 LEU A O 1
ATOM 749 N N . ARG A 1 104 ? -0.631 5.510 -4.523 1.00 97.62 104 ARG A N 1
ATOM 750 C CA . ARG A 1 104 ? -0.822 6.342 -5.717 1.00 97.62 104 ARG A CA 1
AT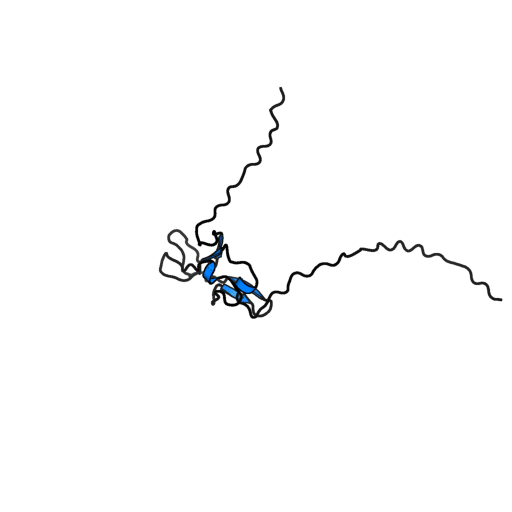OM 751 C C . ARG A 1 104 ? -2.268 6.239 -6.206 1.00 97.62 104 ARG A C 1
ATOM 753 O O . ARG A 1 104 ? -2.752 5.143 -6.483 1.00 97.62 104 ARG A O 1
ATOM 760 N N . GLU A 1 105 ? -2.938 7.378 -6.383 1.00 97.75 105 GLU A N 1
ATOM 761 C CA . GLU A 1 105 ? -4.318 7.420 -6.888 1.00 97.75 105 GLU A CA 1
ATOM 762 C C . GLU A 1 105 ? -4.408 6.916 -8.340 1.00 97.75 105 GLU A C 1
ATOM 764 O O . GLU A 1 105 ? -3.757 7.441 -9.245 1.00 97.75 105 GLU A O 1
ATOM 769 N N . THR A 1 106 ? -5.257 5.927 -8.586 1.00 97.62 106 THR A N 1
ATOM 770 C CA . THR A 1 106 ? -5.496 5.254 -9.871 1.00 97.62 106 THR A CA 1
ATOM 771 C C . THR A 1 106 ? -6.992 5.197 -10.189 1.00 97.62 106 THR A C 1
ATOM 773 O O . THR A 1 106 ? -7.855 5.451 -9.346 1.00 97.62 106 THR A O 1
ATOM 776 N N . ASN A 1 107 ? -7.316 4.848 -11.430 1.00 96.75 107 ASN A N 1
ATOM 777 C CA . ASN A 1 107 ? -8.622 4.271 -11.731 1.00 96.75 107 ASN A CA 1
ATOM 778 C C . ASN A 1 107 ? -8.662 2.807 -11.252 1.00 96.75 107 ASN A C 1
ATOM 780 O O . ASN A 1 107 ? -7.626 2.208 -10.964 1.00 96.75 107 ASN A O 1
ATOM 784 N N . THR A 1 108 ? -9.849 2.202 -11.199 1.00 95.88 108 THR A N 1
ATOM 785 C CA . THR A 1 108 ? -10.013 0.814 -10.722 1.00 95.88 108 THR A CA 1
ATOM 786 C C . THR A 1 108 ? -9.272 -0.226 -11.572 1.00 95.88 108 THR A C 1
ATOM 788 O O . THR A 1 108 ? -8.967 -1.315 -11.090 1.00 95.88 108 THR A O 1
ATOM 791 N N . ASP A 1 109 ? -8.936 0.113 -12.818 1.00 95.81 109 ASP A N 1
ATOM 792 C CA . ASP A 1 109 ? -8.132 -0.693 -13.744 1.00 95.81 109 ASP A CA 1
ATOM 793 C C . ASP A 1 109 ? -6.610 -0.497 -13.582 1.00 95.81 109 ASP A C 1
ATOM 795 O O . ASP A 1 109 ? -5.837 -0.950 -14.425 1.00 95.81 109 ASP A O 1
ATOM 799 N N . ASN A 1 110 ? -6.174 0.161 -12.499 1.00 96.38 110 ASN A N 1
ATOM 800 C CA . ASN A 1 110 ? -4.785 0.528 -12.201 1.00 96.38 110 ASN A CA 1
ATOM 801 C C . ASN A 1 110 ? -4.175 1.579 -13.153 1.00 96.38 110 ASN A C 1
ATOM 803 O O . ASN A 1 110 ? -2.978 1.862 -13.071 1.00 96.38 110 ASN A O 1
ATOM 807 N N . SER A 1 111 ? -4.957 2.191 -14.049 1.00 96.31 111 SER A N 1
ATOM 808 C CA . SER A 1 111 ? -4.441 3.269 -14.896 1.00 96.31 111 SER A CA 1
ATOM 809 C C . SER A 1 111 ? -4.218 4.568 -14.101 1.00 96.31 111 SER A C 1
ATOM 811 O O . SER A 1 111 ? -4.921 4.836 -13.114 1.00 96.31 111 SER A O 1
ATOM 813 N N . PRO A 1 112 ? -3.248 5.411 -14.508 1.00 93.94 112 PRO A N 1
ATOM 814 C CA . PRO A 1 112 ? -2.999 6.684 -13.855 1.00 93.94 112 PRO A CA 1
ATOM 815 C C . PRO A 1 112 ? -4.211 7.615 -13.808 1.00 93.94 112 PRO A C 1
ATOM 817 O O . PRO A 1 112 ? -4.724 8.033 -14.845 1.00 93.94 112 PRO A O 1
ATOM 820 N N . LYS A 1 113 ? -4.623 8.014 -12.599 1.00 92.31 113 LYS A N 1
ATOM 821 C CA . LYS A 1 113 ? -5.571 9.114 -12.400 1.00 92.31 113 LYS A CA 1
ATOM 822 C C . LYS A 1 113 ? -4.816 10.432 -12.223 1.00 92.31 113 LYS A C 1
ATOM 824 O O . LYS A 1 113 ? -3.816 10.485 -11.508 1.00 92.31 113 LYS A O 1
ATOM 829 N N . TYR A 1 114 ? -5.295 11.482 -12.891 1.00 87.38 114 TYR A N 1
ATOM 830 C CA . TYR A 1 114 ? -4.759 12.840 -12.806 1.00 87.38 114 TYR A CA 1
ATOM 831 C C . TYR A 1 114 ? -5.884 13.812 -12.462 1.00 87.38 114 TYR A C 1
ATOM 833 O O . TYR A 1 114 ? -6.850 13.943 -13.214 1.00 87.38 114 TYR A O 1
ATOM 841 N N . CYS A 1 115 ? -5.749 14.522 -11.346 1.00 82.88 115 CYS A N 1
ATOM 842 C CA . CYS A 1 115 ? -6.665 15.595 -10.982 1.00 82.88 115 CYS A CA 1
ATOM 843 C C . CYS A 1 115 ? -6.115 16.926 -11.507 1.00 82.88 115 CYS A C 1
ATOM 845 O O . CYS A 1 115 ? -5.064 17.386 -11.066 1.00 82.88 115 CYS A O 1
ATOM 847 N N . GLN A 1 116 ? -6.808 17.540 -12.466 1.00 83.00 116 GLN A N 1
ATOM 848 C CA . GLN A 1 116 ? -6.445 18.865 -12.974 1.00 83.00 116 GLN A CA 1
ATOM 849 C C . GLN A 1 116 ? -6.936 19.940 -11.999 1.00 83.00 116 GLN A C 1
ATOM 851 O O . GLN A 1 116 ? -8.109 19.951 -11.621 1.00 83.00 116 GLN A O 1
ATOM 856 N N . LEU A 1 117 ? -6.057 20.862 -11.604 1.00 80.69 117 LEU A N 1
ATOM 857 C CA . LEU A 1 117 ? -6.456 22.024 -10.816 1.00 80.69 117 LEU A CA 1
ATOM 858 C C . LEU A 1 117 ? -7.213 23.000 -11.722 1.00 80.69 117 LEU A C 1
ATOM 860 O O . LEU A 1 117 ? -6.614 23.654 -12.574 1.00 80.69 117 LEU A O 1
ATOM 864 N N . SER A 1 118 ? -8.527 23.130 -11.545 1.00 80.19 118 SER A N 1
ATOM 865 C CA . SER A 1 118 ? -9.278 24.180 -12.233 1.00 80.19 118 SER A CA 1
ATOM 866 C C . SER A 1 118 ? -9.025 25.523 -11.546 1.00 80.19 118 SER A C 1
ATOM 868 O O . SER A 1 118 ? -9.429 25.717 -10.395 1.00 80.19 118 SER A O 1
ATOM 870 N N . ALA A 1 119 ? -8.396 26.472 -12.239 1.00 71.81 119 ALA A N 1
ATOM 871 C CA . ALA A 1 119 ? -8.348 27.850 -11.768 1.00 71.81 119 ALA A CA 1
ATOM 872 C C . ALA A 1 119 ? -9.770 28.432 -11.778 1.00 71.81 119 ALA A C 1
ATOM 874 O O . ALA A 1 119 ? -10.412 28.512 -12.826 1.00 71.81 119 ALA A O 1
ATOM 875 N N . ARG A 1 120 ? -10.277 28.855 -10.615 1.00 64.38 120 ARG A N 1
ATOM 876 C CA . ARG A 1 120 ? -11.473 29.700 -10.552 1.00 64.38 120 ARG A CA 1
ATOM 877 C C . ARG A 1 120 ? -11.075 31.076 -11.081 1.00 64.38 120 ARG A C 1
ATOM 879 O O . ARG A 1 120 ? -10.538 31.885 -10.333 1.00 64.38 120 ARG A O 1
ATOM 886 N N . THR A 1 121 ? -11.309 31.350 -12.359 1.00 62.28 121 THR A N 1
ATOM 887 C CA . THR A 1 121 ? -11.163 32.710 -12.884 1.00 62.28 121 THR A CA 1
ATOM 888 C C . THR A 1 121 ? -12.257 33.575 -12.262 1.00 62.28 121 THR A C 1
ATOM 890 O O . THR A 1 121 ? -13.436 33.401 -12.572 1.00 62.28 121 THR A O 1
ATOM 893 N N . SER A 1 122 ? -11.893 34.480 -11.350 1.00 60.97 122 SER A N 1
ATOM 894 C CA . SER A 1 122 ? -12.793 35.535 -10.886 1.00 60.97 122 SER A CA 1
ATOM 895 C C . SER A 1 122 ? -13.101 36.448 -12.070 1.00 60.97 122 SER A C 1
ATOM 897 O O . SER A 1 122 ? -12.244 37.212 -12.512 1.00 60.97 122 SER A O 1
ATOM 899 N N . SER A 1 123 ? -14.310 36.351 -12.611 1.00 58.75 123 SER A N 1
ATOM 900 C CA . SER A 1 123 ? -14.800 37.209 -13.686 1.00 58.75 123 SER A CA 1
ATOM 901 C C . SER A 1 123 ? -15.209 38.582 -13.141 1.00 58.75 123 SER A C 1
ATOM 903 O O . SER A 1 123 ? -16.381 38.951 -13.208 1.00 58.75 123 SER A O 1
ATOM 905 N N . THR A 1 124 ? -14.265 39.334 -12.575 1.00 60.03 124 THR A N 1
ATOM 906 C CA . THR A 1 124 ? -14.464 40.771 -12.360 1.00 60.03 124 THR A CA 1
ATOM 907 C C . THR A 1 124 ? -13.834 41.480 -13.557 1.00 60.03 124 THR A C 1
ATOM 909 O O . THR A 1 124 ? -12.605 41.519 -13.641 1.00 60.03 124 THR A O 1
ATOM 912 N N . PRO A 1 125 ? -14.623 41.967 -14.532 1.00 57.94 125 PRO A N 1
ATOM 913 C CA . PRO A 1 125 ? -14.074 42.789 -15.603 1.00 57.94 125 PRO A CA 1
ATOM 914 C C . PRO A 1 125 ? -13.449 44.059 -14.997 1.00 57.94 125 PRO A C 1
ATOM 916 O O . PRO A 1 125 ? -13.944 44.538 -13.972 1.00 57.94 125 PRO A O 1
ATOM 919 N N . PRO A 1 126 ? -12.362 44.598 -15.579 1.00 55.31 126 PRO A N 1
ATOM 920 C CA . PRO A 1 126 ? -11.788 45.847 -15.098 1.00 55.31 126 PRO A CA 1
ATOM 921 C C . PRO A 1 126 ? -12.838 46.963 -15.185 1.00 55.31 126 PRO A C 1
ATOM 923 O O . PRO A 1 126 ? -13.539 47.084 -16.191 1.00 55.31 126 PRO A O 1
ATOM 926 N N . SER A 1 127 ? -12.959 47.744 -14.109 1.00 57.31 127 SER A N 1
ATOM 927 C CA . SER A 1 127 ? -13.754 48.975 -14.087 1.00 57.31 127 SER A CA 1
ATOM 928 C C . SER A 1 127 ? -13.280 49.940 -15.189 1.00 57.31 127 SER A C 1
ATOM 930 O O . SER A 1 127 ? -12.086 49.924 -15.499 1.00 57.31 127 SER A O 1
ATOM 932 N N . PRO A 1 128 ? -14.200 50.730 -15.778 1.00 60.91 128 PRO A N 1
ATOM 933 C CA . PRO A 1 128 ? -13.933 51.576 -16.944 1.00 60.91 128 PRO A CA 1
ATOM 934 C C . PRO A 1 128 ? -12.873 52.654 -16.704 1.00 60.91 128 PRO A C 1
ATOM 936 O O . PRO A 1 128 ? -12.728 53.104 -15.543 1.00 60.91 128 PRO A O 1
#

Radius of gyration: 27.08 Å; chains: 1; bounding box: 69×62×76 Å